Protein AF-A0A0V0GEB7-F1 (afdb_monomer)

Mean predicted aligned error: 3.73 Å

Radius of gyration: 22.76 Å; Cα contacts (8 Å, |Δi|>4): 18; chains: 1; bounding box: 34×26×61 Å

Secondary structure (DSSP, 8-state):
--SHHHHHHHHHHHHHIIIIIHHHHHTTHHHHHSSGGGS-S---SPPPPTTSHHHHHHHH--

Sequence (62 aa):
MQTRQELIDSCTIIIWIASALHAAVNFGQYPYAGYLVNRPSLSRMFMPEPGSPEYEELKTNP

Foldseek 3Di:
DPDPVVVVVVVVVVVCVVPVVCCVPPPCCCVQCVPVVRPPPDDDDDDDDPPDPVVVCVVPPD

Structure (mmCIF, N/CA/C/O backbone):
data_AF-A0A0V0GEB7-F1
#
_entry.id   AF-A0A0V0GEB7-F1
#
loop_
_atom_site.group_PDB
_atom_site.id
_atom_site.type_symbol
_atom_site.label_atom_id
_atom_site.label_alt_id
_atom_site.label_comp_id
_atom_site.label_asym_id
_atom_site.label_entity_id
_atom_site.label_seq_id
_atom_site.pdbx_PDB_ins_code
_atom_site.Cartn_x
_atom_site.Cartn_y
_atom_site.Cartn_z
_atom_site.occupancy
_atom_site.B_iso_or_equiv
_atom_site.auth_seq_id
_atom_site.auth_comp_id
_atom_site.auth_asym_id
_atom_site.auth_atom_id
_atom_site.pdbx_PDB_model_num
ATOM 1 N N . MET A 1 1 ? -7.836 15.795 27.685 1.00 83.06 1 MET A N 1
ATOM 2 C CA . MET A 1 1 ? -8.517 14.804 28.544 1.00 83.06 1 MET A CA 1
ATOM 3 C C . MET A 1 1 ? -9.130 15.491 29.759 1.00 83.06 1 MET A C 1
ATOM 5 O O . MET A 1 1 ? -8.710 15.250 30.883 1.00 83.06 1 MET A O 1
ATOM 9 N N . GLN A 1 2 ? -10.103 16.369 29.527 1.00 96.19 2 GLN A N 1
ATOM 10 C CA . GLN A 1 2 ? -10.862 17.068 30.570 1.00 96.19 2 GLN A CA 1
ATOM 11 C C . GLN A 1 2 ? -12.335 16.631 30.596 1.00 96.19 2 GLN A C 1
ATOM 13 O O . GLN A 1 2 ? -13.029 16.845 31.586 1.00 96.19 2 GLN A O 1
ATOM 18 N N . THR A 1 3 ? -12.818 15.977 29.531 1.00 98.50 3 THR A N 1
ATOM 19 C CA . THR A 1 3 ? -14.184 15.446 29.443 1.00 98.50 3 THR A CA 1
ATOM 20 C C . THR A 1 3 ? -14.185 13.950 29.134 1.00 98.50 3 THR A C 1
ATOM 22 O O . THR A 1 3 ? -13.243 13.410 28.549 1.00 98.50 3 THR A O 1
ATOM 25 N N . ARG A 1 4 ? -15.279 13.265 29.492 1.00 98.38 4 ARG A N 1
ATOM 26 C CA . ARG A 1 4 ? -15.484 11.852 29.134 1.00 98.38 4 ARG A CA 1
ATOM 27 C C . ARG A 1 4 ? -15.477 11.643 27.616 1.00 98.38 4 ARG A C 1
ATOM 29 O O . ARG A 1 4 ? -14.998 10.612 27.162 1.00 98.38 4 ARG A O 1
ATOM 36 N N . GLN A 1 5 ? -15.985 12.609 26.849 1.00 98.44 5 GLN A N 1
ATOM 37 C CA . GLN A 1 5 ? -16.009 12.525 25.389 1.00 98.44 5 GLN A CA 1
ATOM 38 C C . GLN A 1 5 ? -14.590 12.511 24.812 1.00 98.44 5 GLN A C 1
ATOM 40 O O . GLN A 1 5 ? -14.267 11.621 24.038 1.00 98.44 5 GLN A O 1
ATOM 45 N N . GLU A 1 6 ? -13.709 13.402 25.280 1.00 98.50 6 GLU A N 1
ATOM 46 C CA . GLU A 1 6 ? -12.305 13.417 24.842 1.00 98.50 6 GLU A CA 1
ATOM 47 C C . GLU A 1 6 ? -11.583 12.094 25.127 1.00 98.50 6 GLU A C 1
ATOM 49 O O . GLU A 1 6 ? -10.739 11.669 24.338 1.00 98.50 6 GLU A O 1
ATOM 54 N N . LEU A 1 7 ? -11.901 11.438 26.251 1.00 98.44 7 LEU A N 1
ATOM 55 C CA . LEU A 1 7 ? -11.355 10.119 26.578 1.00 98.44 7 LEU A CA 1
ATOM 56 C C . LEU A 1 7 ? -11.876 9.047 25.609 1.00 98.44 7 LEU A C 1
ATOM 58 O O . LEU A 1 7 ? -11.081 8.267 25.089 1.00 98.44 7 LEU A O 1
ATOM 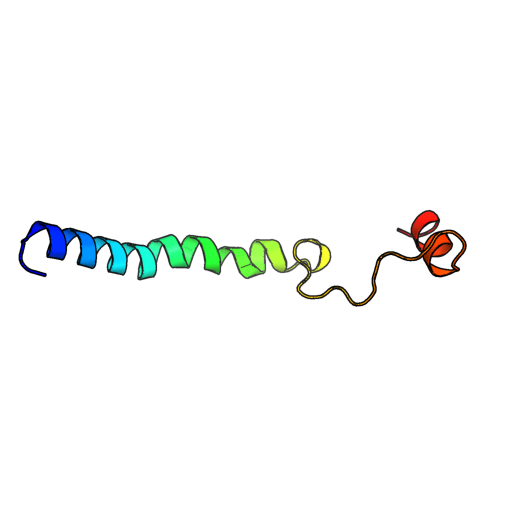62 N N . ILE A 1 8 ? -13.186 9.028 25.341 1.00 98.69 8 ILE A N 1
ATOM 63 C CA . ILE A 1 8 ? -13.810 8.090 24.393 1.00 98.69 8 ILE A CA 1
ATOM 64 C C . ILE A 1 8 ? -13.197 8.248 23.002 1.00 98.69 8 ILE A C 1
ATOM 66 O O . ILE A 1 8 ? -12.795 7.253 22.398 1.00 98.69 8 ILE A O 1
ATOM 70 N N . ASP A 1 9 ? -13.081 9.481 22.517 1.00 98.69 9 ASP A N 1
ATOM 71 C CA . ASP A 1 9 ? -12.545 9.766 21.188 1.00 98.69 9 ASP A CA 1
ATOM 72 C C . ASP A 1 9 ? -11.079 9.334 21.095 1.00 98.69 9 ASP A C 1
ATOM 74 O O . ASP A 1 9 ? -10.689 8.637 20.158 1.00 98.69 9 ASP A O 1
ATOM 78 N N . SER A 1 10 ? -10.280 9.657 22.116 1.00 98.69 10 SER A N 1
ATOM 79 C CA . SER A 1 10 ? -8.863 9.279 22.164 1.00 98.69 10 SER A CA 1
ATOM 80 C C . SER A 1 10 ? -8.679 7.760 22.156 1.00 98.69 10 SER A C 1
ATOM 82 O O . SER A 1 10 ? -7.900 7.234 21.359 1.00 98.69 10 SER A O 1
ATOM 84 N N . CYS A 1 11 ? -9.421 7.033 22.997 1.00 98.75 11 CYS A N 1
ATOM 85 C CA . CYS A 1 11 ? -9.378 5.571 23.016 1.00 98.75 11 CYS A CA 1
ATOM 86 C C . CYS A 1 11 ? -9.836 4.974 21.682 1.00 98.75 11 CYS A C 1
ATOM 88 O O . CYS A 1 11 ? -9.198 4.053 21.174 1.00 98.75 11 CYS A O 1
ATOM 90 N N . THR A 1 12 ? -10.901 5.518 21.093 1.00 98.75 12 THR A N 1
ATOM 91 C CA . THR A 1 12 ? -11.430 5.057 19.803 1.00 98.75 12 THR A CA 1
ATOM 92 C C . THR A 1 12 ? -10.393 5.218 18.698 1.00 98.75 12 THR A C 1
ATOM 94 O O . THR A 1 12 ? -10.157 4.273 17.949 1.00 98.75 12 THR A O 1
ATOM 97 N N . ILE A 1 13 ? -9.718 6.369 18.632 1.00 98.81 13 ILE A N 1
ATOM 98 C CA . ILE A 1 13 ? -8.662 6.635 17.648 1.00 98.81 13 ILE A CA 1
ATOM 99 C C . ILE A 1 13 ? -7.499 5.657 17.822 1.00 98.81 13 ILE A C 1
ATOM 101 O O . ILE A 1 13 ? -7.051 5.068 16.841 1.00 98.81 13 ILE A O 1
ATOM 105 N N . ILE A 1 14 ? -7.031 5.439 19.054 1.00 98.88 14 ILE A N 1
ATOM 106 C CA . ILE A 1 14 ? -5.917 4.517 19.321 1.00 98.88 14 ILE A CA 1
ATOM 107 C C . ILE A 1 14 ? -6.282 3.091 18.898 1.00 98.88 14 ILE A C 1
ATOM 109 O O . ILE A 1 14 ? -5.513 2.445 18.184 1.00 98.88 14 ILE A O 1
ATOM 113 N N . ILE A 1 15 ? -7.466 2.615 19.295 1.00 98.88 15 ILE A N 1
ATOM 114 C CA . ILE A 1 15 ? -7.947 1.274 18.944 1.00 98.88 15 ILE A CA 1
ATOM 115 C C . ILE A 1 15 ? -8.084 1.146 17.426 1.00 98.88 15 ILE A C 1
ATOM 117 O O . ILE A 1 15 ? -7.604 0.169 16.852 1.00 98.88 15 ILE A O 1
ATOM 121 N N . TRP A 1 16 ? -8.688 2.132 16.763 1.00 98.81 16 TRP A N 1
ATOM 122 C CA . TRP A 1 16 ? -8.851 2.155 15.311 1.00 98.81 16 TRP A CA 1
ATOM 123 C C . TRP A 1 16 ? -7.507 2.113 14.568 1.00 98.81 16 TRP A C 1
ATOM 125 O O . TRP A 1 16 ? -7.336 1.290 13.665 1.00 98.81 16 TRP A O 1
ATOM 135 N N . ILE A 1 17 ? -6.543 2.952 14.968 1.00 98.88 17 ILE A N 1
ATOM 136 C CA . ILE A 1 17 ? -5.208 3.017 14.354 1.00 98.88 17 ILE A CA 1
ATOM 137 C C . ILE A 1 17 ? -4.491 1.671 14.484 1.00 98.88 17 ILE A C 1
ATOM 139 O O . ILE A 1 17 ? -3.996 1.136 13.490 1.00 98.88 17 ILE A O 1
ATOM 143 N N . ALA A 1 18 ? -4.463 1.114 15.697 1.00 98.69 18 ALA A N 1
ATOM 144 C CA . ALA A 1 18 ? -3.756 -0.130 15.990 1.00 98.69 18 ALA A CA 1
ATOM 145 C C . ALA A 1 18 ? -4.406 -1.368 15.349 1.00 98.69 18 AL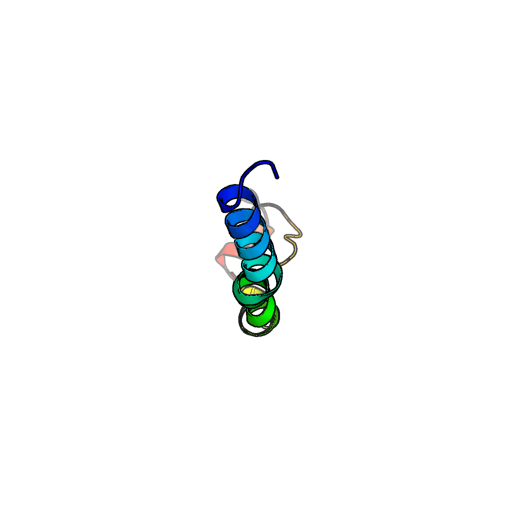A A C 1
ATOM 147 O O . ALA A 1 18 ? -3.741 -2.390 15.183 1.00 98.69 18 ALA A O 1
ATOM 148 N N . SER A 1 19 ? -5.692 -1.290 14.995 1.00 98.69 19 SER A N 1
ATOM 149 C CA . SER A 1 19 ? -6.441 -2.406 14.418 1.00 98.69 19 SER A CA 1
ATOM 150 C C . SER A 1 19 ? -6.704 -2.204 12.927 1.00 98.69 19 SER A C 1
ATOM 152 O O . SER A 1 19 ? -5.877 -2.558 12.087 1.00 98.69 19 SER A O 1
ATOM 154 N N . ALA A 1 20 ? -7.864 -1.662 12.582 1.00 98.69 20 ALA A N 1
ATOM 155 C CA . ALA A 1 20 ? -8.386 -1.667 11.230 1.00 98.69 20 ALA A CA 1
ATOM 156 C C . ALA A 1 20 ? -7.598 -0.761 10.277 1.00 98.69 20 ALA A C 1
ATOM 158 O O . ALA A 1 20 ? -7.396 -1.156 9.129 1.00 98.69 20 ALA A O 1
ATOM 159 N N . LEU A 1 21 ? -7.085 0.390 10.734 1.00 98.81 21 LEU A N 1
ATOM 160 C CA . LEU A 1 21 ? -6.219 1.215 9.885 1.00 98.81 21 LEU A CA 1
ATOM 161 C C . LEU A 1 21 ? -4.933 0.462 9.531 1.00 98.81 21 LEU A C 1
ATOM 163 O O . LEU A 1 21 ? -4.606 0.348 8.350 1.00 98.81 21 LEU A O 1
ATOM 167 N N . HIS A 1 22 ? -4.236 -0.084 10.535 1.00 98.81 22 HIS A N 1
ATOM 168 C CA . HIS A 1 22 ? -3.041 -0.897 10.314 1.00 98.81 22 HIS A CA 1
ATOM 169 C C . HIS A 1 22 ? -3.339 -2.074 9.377 1.00 98.81 22 HIS A C 1
ATOM 171 O O . HIS A 1 22 ? -2.633 -2.266 8.390 1.00 98.81 22 HIS A O 1
ATOM 177 N N . ALA A 1 23 ? -4.417 -2.821 9.623 1.00 98.75 23 ALA A N 1
ATOM 178 C CA . ALA A 1 23 ? -4.795 -3.961 8.795 1.00 98.75 23 ALA A CA 1
ATOM 179 C C . ALA A 1 23 ? -5.026 -3.572 7.324 1.00 98.75 23 ALA A C 1
ATOM 181 O O . ALA A 1 23 ? -4.507 -4.243 6.428 1.00 98.75 23 ALA A O 1
ATOM 182 N N . ALA A 1 24 ? -5.745 -2.471 7.084 1.00 98.69 24 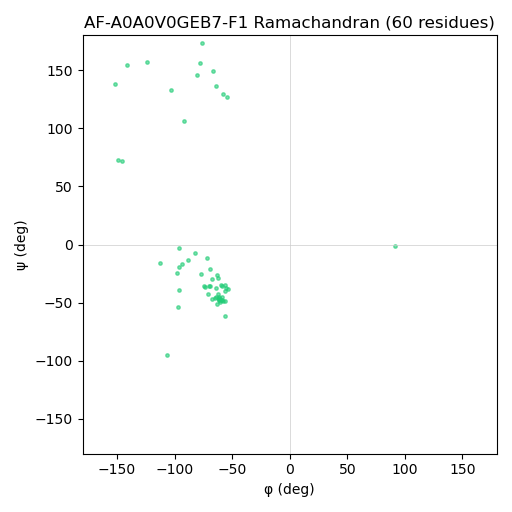ALA A N 1
ATOM 183 C CA . ALA A 1 24 ? -6.077 -1.992 5.746 1.00 98.69 24 ALA A CA 1
ATOM 184 C C . ALA A 1 24 ? -4.839 -1.587 4.929 1.00 98.69 24 ALA A C 1
ATOM 1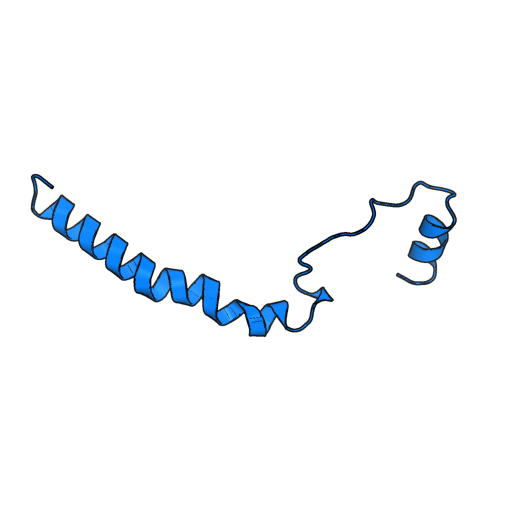86 O O . ALA A 1 24 ? -4.789 -1.855 3.729 1.00 98.69 24 ALA A O 1
ATOM 187 N N . VAL A 1 25 ? -3.828 -0.975 5.559 1.00 98.25 25 VAL A N 1
ATOM 188 C CA . VAL A 1 25 ? -2.616 -0.509 4.851 1.00 98.25 25 VAL A CA 1
ATOM 189 C C . VAL A 1 25 ? -1.463 -1.519 4.859 1.00 98.25 25 VAL A C 1
ATOM 191 O O . VAL A 1 25 ? -0.538 -1.394 4.054 1.00 98.25 25 VAL A O 1
ATOM 194 N N . ASN A 1 26 ? -1.496 -2.520 5.745 1.00 98.50 26 ASN A N 1
ATOM 195 C CA . ASN A 1 26 ? -0.413 -3.491 5.913 1.00 98.50 26 ASN A CA 1
ATOM 196 C C . ASN A 1 26 ? -0.654 -4.798 5.150 1.00 98.50 26 ASN A C 1
ATOM 198 O O . ASN A 1 26 ? 0.185 -5.215 4.354 1.00 98.50 26 ASN A O 1
ATOM 202 N N . PHE A 1 27 ? -1.798 -5.458 5.352 1.00 98.31 27 PHE A N 1
ATOM 203 C CA . PHE A 1 27 ? -1.977 -6.826 4.845 1.00 98.31 27 PHE A CA 1
ATOM 204 C C . PHE A 1 27 ? -2.130 -6.908 3.320 1.00 98.31 27 PHE A C 1
ATOM 206 O O . PHE A 1 27 ? -1.999 -7.987 2.753 1.00 98.31 27 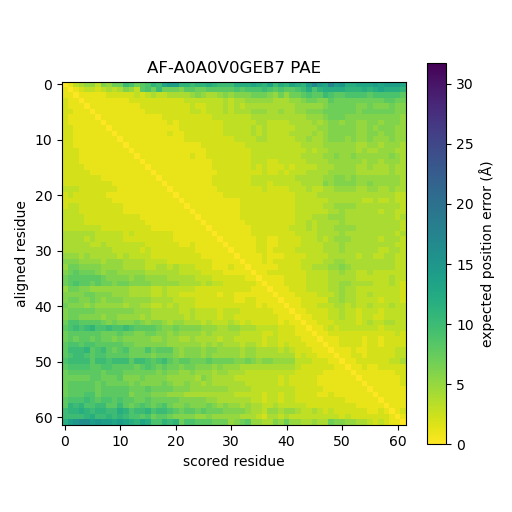PHE A O 1
ATOM 213 N N . GLY A 1 28 ? -2.324 -5.772 2.643 1.00 98.00 28 GLY A N 1
ATOM 214 C CA . GLY A 1 28 ? -2.282 -5.671 1.184 1.00 98.00 28 GLY A CA 1
ATOM 215 C C . GLY A 1 28 ? -0.875 -5.554 0.585 1.00 98.00 28 GLY A C 1
ATOM 216 O O . GLY A 1 28 ? -0.751 -5.605 -0.636 1.00 98.00 28 GLY A O 1
ATOM 217 N N . GLN A 1 29 ? 0.187 -5.408 1.393 1.00 98.12 29 GLN A N 1
ATOM 218 C CA . GLN A 1 29 ? 1.543 -5.177 0.881 1.00 98.12 29 GLN A CA 1
ATOM 219 C C . GLN A 1 29 ? 1.995 -6.269 -0.088 1.00 98.12 29 GLN A C 1
ATOM 221 O O . GLN A 1 29 ? 2.223 -5.969 -1.251 1.00 98.12 29 GLN A O 1
ATOM 226 N N . TYR A 1 30 ? 2.084 -7.525 0.348 1.00 97.62 30 TYR A N 1
ATOM 227 C CA . TYR A 1 30 ? 2.488 -8.610 -0.548 1.00 97.62 30 TYR A CA 1
ATOM 228 C C . TYR A 1 30 ? 1.415 -8.965 -1.594 1.00 97.62 30 TYR A C 1
ATOM 230 O O . TYR A 1 30 ? 1.774 -9.103 -2.760 1.00 97.62 30 TYR A O 1
ATOM 238 N N . PRO A 1 31 ? 0.108 -9.046 -1.260 1.00 98.19 31 PRO A N 1
ATOM 239 C CA . PRO A 1 31 ? -0.921 -9.342 -2.259 1.00 98.19 31 PRO A CA 1
ATOM 240 C C . PRO A 1 31 ? -0.934 -8.398 -3.467 1.00 98.19 31 PRO A C 1
ATOM 242 O O . PRO A 1 31 ? -1.144 -8.859 -4.584 1.00 98.19 31 PRO A O 1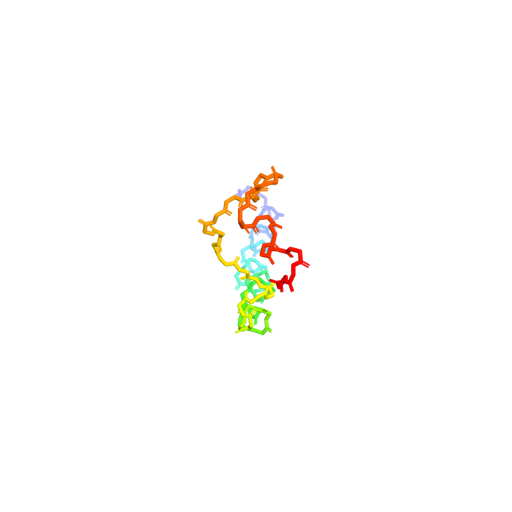
ATOM 245 N N . TYR A 1 32 ? -0.674 -7.100 -3.270 1.00 97.06 32 TYR A N 1
ATOM 246 C CA . TYR A 1 32 ? -0.619 -6.139 -4.376 1.00 97.06 32 TYR A CA 1
ATOM 247 C C . TYR A 1 32 ? 0.801 -5.881 -4.890 1.00 97.06 32 TYR A C 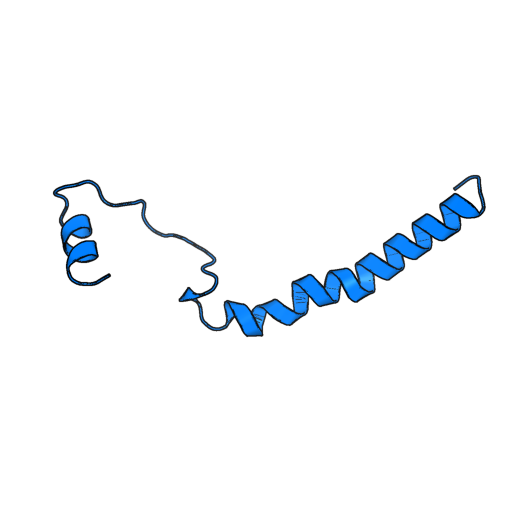1
ATOM 249 O O . TYR A 1 32 ? 0.984 -5.739 -6.094 1.00 97.06 32 TYR A O 1
ATOM 257 N N . ALA A 1 33 ? 1.808 -5.801 -4.020 1.00 97.12 33 ALA A N 1
ATOM 258 C CA . ALA A 1 33 ? 3.178 -5.441 -4.405 1.00 97.12 33 ALA A CA 1
ATOM 259 C C . ALA A 1 33 ? 4.102 -6.647 -4.642 1.00 97.12 33 ALA A C 1
ATOM 261 O O . ALA A 1 33 ? 5.255 -6.460 -5.021 1.00 97.12 33 ALA A O 1
ATOM 262 N N . GLY A 1 34 ? 3.625 -7.879 -4.426 1.00 96.62 34 GLY A N 1
ATOM 263 C CA . GLY A 1 34 ? 4.394 -9.104 -4.667 1.00 96.62 34 GLY A CA 1
ATOM 264 C C . GLY A 1 34 ? 4.784 -9.275 -6.137 1.00 96.62 34 GLY A C 1
ATOM 265 O O . GLY A 1 34 ? 5.850 -9.810 -6.433 1.00 96.62 34 GLY A O 1
ATOM 266 N N . TYR A 1 35 ? 3.970 -8.744 -7.056 1.00 96.81 35 TYR A N 1
ATOM 267 C CA . TYR A 1 35 ? 4.376 -8.503 -8.436 1.00 96.81 35 TYR A CA 1
ATOM 268 C C . TYR A 1 35 ? 4.927 -7.080 -8.564 1.00 96.81 35 TYR A C 1
ATOM 270 O O . TYR A 1 35 ? 4.171 -6.108 -8.544 1.00 96.81 35 TYR A O 1
ATOM 278 N N . LEU A 1 36 ? 6.253 -6.962 -8.692 1.00 95.31 36 LEU A N 1
ATOM 279 C CA . LEU A 1 36 ? 6.978 -5.689 -8.582 1.00 95.31 36 LEU A CA 1
ATOM 280 C C . LEU A 1 36 ? 6.444 -4.594 -9.518 1.00 95.31 36 LEU A C 1
ATOM 282 O O . LEU A 1 36 ? 6.363 -3.434 -9.122 1.00 95.31 36 LEU A O 1
ATOM 286 N N . VAL A 1 37 ? 6.047 -4.967 -10.738 1.00 95.12 37 VAL A N 1
ATOM 287 C CA . VAL A 1 37 ? 5.544 -4.030 -11.756 1.00 95.12 37 VAL A CA 1
ATOM 288 C C . VAL A 1 37 ? 4.252 -3.334 -11.303 1.00 95.12 37 VAL A C 1
ATOM 290 O O . VAL A 1 37 ? 3.990 -2.208 -11.710 1.00 95.12 37 VAL A O 1
ATOM 293 N N . ASN A 1 38 ? 3.469 -3.952 -10.412 1.00 97.31 38 ASN A N 1
ATOM 294 C CA . ASN A 1 38 ? 2.212 -3.388 -9.915 1.00 97.31 38 ASN A CA 1
ATOM 295 C C . ASN A 1 38 ? 2.406 -2.285 -8.852 1.00 97.31 38 ASN A C 1
ATOM 297 O O . ASN A 1 38 ? 1.543 -1.425 -8.692 1.00 97.31 38 ASN A O 1
ATOM 301 N N . ARG A 1 39 ? 3.526 -2.288 -8.110 1.00 97.25 39 ARG A N 1
ATOM 302 C CA . ARG A 1 39 ? 3.853 -1.251 -7.110 1.00 97.25 39 ARG A CA 1
ATOM 303 C C . ARG A 1 39 ? 5.375 -1.047 -6.997 1.00 97.25 39 ARG A C 1
ATOM 305 O O . ARG A 1 39 ? 5.969 -1.456 -5.995 1.00 97.25 39 ARG A O 1
ATOM 312 N N . PRO A 1 40 ? 6.021 -0.425 -8.000 1.00 96.88 40 PRO A N 1
ATOM 313 C CA . PRO A 1 40 ? 7.464 -0.209 -7.988 1.00 96.88 40 PRO A CA 1
ATOM 314 C C . PRO A 1 40 ? 7.874 0.714 -6.832 1.00 96.88 40 PRO A C 1
ATOM 316 O O . PRO A 1 40 ? 7.240 1.737 -6.579 1.00 96.88 40 PRO A O 1
ATOM 319 N N . SER A 1 41 ? 8.950 0.359 -6.128 1.00 97.19 41 SER A N 1
ATOM 320 C CA . SER A 1 41 ? 9.506 1.156 -5.023 1.00 97.19 41 SER A CA 1
ATOM 321 C C . SER A 1 41 ? 10.533 2.198 -5.477 1.00 97.19 41 SER A C 1
ATOM 323 O O . SER A 1 41 ? 10.893 3.078 -4.697 1.00 97.19 41 SER A O 1
ATOM 325 N N . LEU A 1 42 ? 11.015 2.097 -6.720 1.00 97.00 42 LEU A N 1
ATOM 326 C CA . LEU A 1 42 ? 12.045 2.959 -7.285 1.00 97.00 42 LEU A CA 1
ATOM 327 C C . LEU A 1 42 ? 11.886 3.069 -8.806 1.00 97.00 42 LEU A C 1
ATOM 329 O O . LEU A 1 42 ? 11.725 2.058 -9.490 1.00 97.00 42 LEU A O 1
ATOM 333 N N . SER A 1 43 ? 12.059 4.282 -9.324 1.00 96.31 43 SER A N 1
ATOM 334 C CA . SER A 1 43 ? 12.345 4.536 -10.739 1.00 96.31 43 SER A CA 1
ATOM 335 C C . SER A 1 43 ? 13.828 4.867 -10.891 1.00 96.31 43 SER A C 1
ATOM 337 O O . SER A 1 43 ? 14.369 5.649 -10.112 1.00 96.31 43 SER A O 1
ATOM 339 N N . ARG A 1 44 ? 14.505 4.246 -11.864 1.00 96.25 44 ARG A N 1
ATOM 340 C CA . ARG A 1 44 ? 15.969 4.363 -12.027 1.00 96.25 44 ARG A CA 1
ATOM 341 C C . ARG A 1 44 ? 16.404 5.423 -13.036 1.00 96.25 44 ARG A C 1
ATOM 343 O O . ARG A 1 44 ? 17.557 5.830 -13.012 1.00 96.25 44 ARG A O 1
ATOM 350 N N . MET A 1 45 ? 15.508 5.829 -13.929 1.00 95.00 45 MET A N 1
ATOM 351 C CA . MET A 1 45 ? 15.780 6.775 -15.010 1.00 95.00 45 MET A CA 1
ATOM 352 C C . MET A 1 45 ? 14.577 7.703 -15.185 1.00 95.00 45 MET A C 1
ATOM 354 O O . MET A 1 45 ? 13.454 7.340 -14.823 1.00 95.00 45 MET A O 1
ATOM 358 N N . PHE A 1 46 ? 14.823 8.901 -15.713 1.00 96.38 46 PHE A N 1
ATOM 359 C CA . PHE A 1 46 ? 13.766 9.816 -16.142 1.00 96.38 46 PHE A CA 1
ATOM 360 C C . PHE A 1 46 ? 13.165 9.366 -17.479 1.00 96.38 46 PHE A C 1
ATOM 362 O O . PHE A 1 46 ? 13.646 8.419 -18.102 1.00 96.38 46 PHE A O 1
ATOM 369 N N . MET A 1 47 ? 12.103 10.047 -17.911 1.00 96.56 47 MET A N 1
ATOM 370 C CA . MET A 1 47 ? 11.561 9.870 -19.256 1.00 96.56 47 MET A CA 1
ATOM 371 C C . MET A 1 47 ? 12.662 10.182 -20.283 1.00 96.56 47 MET A C 1
ATOM 373 O O . MET A 1 47 ? 13.297 11.230 -20.155 1.00 96.56 47 MET A O 1
ATOM 377 N N . PRO A 1 48 ? 12.919 9.299 -21.262 1.00 97.12 48 PRO A N 1
ATOM 378 C CA . PRO A 1 48 ? 13.909 9.584 -22.290 1.00 97.12 48 PRO A CA 1
ATOM 379 C C . PRO A 1 48 ? 13.460 10.747 -23.185 1.00 97.12 48 PRO A C 1
ATOM 381 O O . PRO A 1 48 ? 12.264 10.955 -23.398 1.00 97.12 48 PRO A O 1
ATOM 384 N N . GLU A 1 49 ? 14.424 11.504 -23.709 1.00 97.06 49 GLU A N 1
ATOM 385 C CA . GLU A 1 49 ? 14.163 12.648 -24.588 1.00 97.06 49 GLU A CA 1
ATOM 386 C C . GLU A 1 49 ? 13.899 12.192 -26.035 1.00 97.06 49 GLU A C 1
ATOM 388 O O . GLU A 1 49 ? 14.529 11.236 -26.502 1.00 97.06 49 GLU A O 1
ATOM 393 N N . PRO A 1 50 ? 13.024 12.873 -26.797 1.00 96.44 50 PRO A N 1
ATOM 394 C CA . PRO A 1 50 ? 12.780 12.536 -28.196 1.00 96.44 50 PRO A CA 1
ATOM 395 C C . PRO A 1 50 ? 14.070 12.501 -29.029 1.00 96.44 50 PRO A C 1
ATOM 397 O O . PRO A 1 50 ? 14.831 13.467 -29.071 1.00 96.44 50 PRO A O 1
ATOM 400 N N . GLY A 1 51 ? 14.287 11.387 -29.730 1.00 94.69 51 GLY A N 1
ATOM 401 C CA . GLY A 1 51 ? 15.476 11.157 -30.556 1.00 94.69 51 GLY A CA 1
ATOM 402 C C . GLY A 1 51 ? 16.639 10.466 -29.835 1.00 94.69 51 GLY A C 1
ATOM 403 O O . GLY A 1 51 ? 17.652 10.198 -30.482 1.00 94.69 51 GLY A O 1
ATOM 404 N N . SER A 1 52 ? 16.514 10.149 -28.540 1.00 97.00 52 SER A N 1
ATOM 405 C CA . SER A 1 52 ? 17.491 9.310 -27.838 1.00 97.00 52 SER A CA 1
ATOM 406 C C . 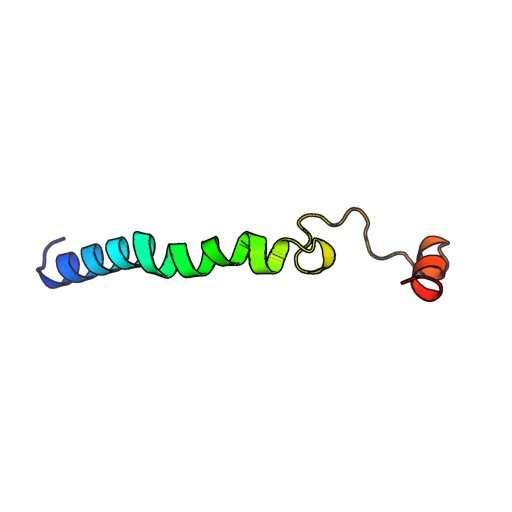SER A 1 52 ? 17.302 7.813 -28.156 1.00 97.00 52 SER A C 1
ATOM 408 O O . SER A 1 52 ? 16.195 7.397 -28.517 1.00 97.00 52 SER A O 1
ATOM 410 N N . PRO A 1 53 ? 18.348 6.975 -28.008 1.00 96.62 53 PRO A N 1
ATOM 411 C CA . PRO A 1 53 ? 18.222 5.523 -28.157 1.00 96.62 53 PRO A CA 1
ATOM 412 C C . PRO A 1 53 ? 17.166 4.910 -27.227 1.00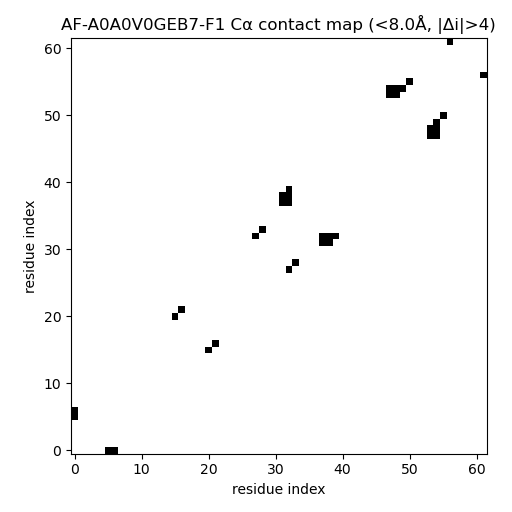 96.62 53 PRO A C 1
ATOM 414 O O . PRO A 1 53 ? 16.386 4.060 -27.646 1.00 96.62 53 PRO A O 1
ATOM 417 N N . GLU A 1 54 ? 17.096 5.385 -25.987 1.00 97.00 54 GLU A N 1
ATOM 418 C CA . GLU A 1 54 ? 16.152 4.922 -24.966 1.00 97.00 54 GLU A CA 1
ATOM 419 C C . GLU A 1 54 ? 14.701 5.295 -25.323 1.00 97.00 54 GLU A C 1
ATOM 421 O O . GLU A 1 54 ? 13.765 4.574 -24.977 1.00 97.00 54 GLU A O 1
ATOM 426 N N . TYR A 1 55 ? 14.495 6.403 -26.048 1.00 96.75 55 TYR A N 1
ATOM 427 C CA . TYR A 1 55 ? 13.176 6.785 -26.559 1.00 96.75 55 TYR A CA 1
ATOM 428 C C . TYR A 1 55 ? 12.696 5.841 -27.671 1.00 96.75 55 TYR A C 1
ATOM 430 O O . TYR A 1 55 ? 11.507 5.535 -27.752 1.00 96.75 55 TYR A O 1
ATOM 438 N N . GLU A 1 56 ? 13.603 5.351 -28.521 1.00 97.19 56 GLU A N 1
ATOM 439 C CA . GLU A 1 56 ? 13.278 4.336 -29.533 1.00 97.19 56 GLU A CA 1
ATOM 440 C C . GLU A 1 56 ? 13.095 2.938 -28.921 1.00 97.19 56 GLU A C 1
ATOM 442 O O . GLU A 1 56 ? 12.203 2.195 -29.344 1.00 97.19 56 GLU A O 1
ATOM 447 N N . GLU A 1 57 ? 13.868 2.593 -27.886 1.00 96.56 57 GLU A N 1
ATOM 448 C CA . GLU A 1 57 ? 13.658 1.370 -27.099 1.00 96.56 57 GLU A CA 1
ATOM 449 C C . GLU A 1 57 ? 12.249 1.354 -26.496 1.00 96.56 57 GLU A C 1
ATOM 451 O O . GLU A 1 57 ? 11.506 0.401 -26.720 1.00 96.56 57 GLU A O 1
ATOM 456 N N . LEU A 1 58 ? 11.825 2.447 -25.852 1.00 95.81 58 LEU A N 1
ATOM 457 C CA . LEU A 1 58 ? 10.480 2.575 -25.280 1.00 95.81 58 LEU A CA 1
ATOM 458 C C . LEU A 1 58 ? 9.357 2.360 -26.315 1.00 95.81 58 LEU A C 1
ATOM 460 O O . LEU A 1 58 ? 8.306 1.820 -25.980 1.00 95.81 58 LEU A O 1
ATOM 464 N N . LYS A 1 59 ? 9.547 2.777 -27.576 1.00 94.56 59 LYS A N 1
ATOM 465 C CA . LYS A 1 59 ? 8.545 2.575 -28.643 1.00 94.56 59 LYS A CA 1
ATOM 466 C C . LYS A 1 59 ? 8.462 1.132 -29.122 1.00 94.56 59 LYS A C 1
ATOM 468 O O . LYS A 1 59 ? 7.393 0.685 -29.532 1.00 94.56 59 LYS A O 1
ATOM 473 N N . THR A 1 60 ? 9.602 0.451 -29.176 1.00 97.00 60 THR A N 1
ATOM 474 C CA . THR A 1 60 ? 9.732 -0.858 -29.828 1.00 97.00 60 THR A CA 1
ATOM 475 C C . THR A 1 60 ? 9.646 -2.022 -28.843 1.00 97.00 60 THR A C 1
ATOM 477 O O . THR A 1 60 ? 9.242 -3.113 -29.243 1.00 97.00 60 THR A O 1
ATOM 480 N N . ASN A 1 61 ? 9.966 -1.785 -27.569 1.00 94.88 61 ASN A N 1
ATOM 481 C CA . ASN A 1 61 ? 9.948 -2.756 -26.479 1.00 94.88 61 ASN A CA 1
ATOM 482 C C . ASN A 1 61 ? 9.527 -2.087 -25.146 1.00 94.88 61 ASN A C 1
ATOM 484 O O . ASN A 1 61 ? 10.378 -1.858 -24.284 1.00 94.88 61 ASN A O 1
ATOM 488 N N . PRO A 1 62 ? 8.241 -1.719 -25.005 1.00 85.56 62 PRO A N 1
ATOM 489 C CA . PRO A 1 62 ? 7.717 -1.035 -23.821 1.00 85.56 62 PRO A CA 1
ATOM 490 C C . PRO A 1 62 ? 7.658 -1.913 -22.562 1.00 85.56 62 PRO A C 1
ATOM 492 O O . PRO A 1 62 ? 7.429 -3.140 -22.683 1.00 85.56 62 PRO A O 1
#

InterPro domains:
  IPR000907 Lipoxygenase [PTHR11771] (1-62)
  IPR013819 Lipoxygenase, C-terminal [PF00305] (1-62)
  IPR013819 Lipoxygenase, C-terminal [PS51393] (1-62)
  IPR036226 Lipoxigenase, C-terminal domain superfamily [SSF48484] (1-62)

pLDDT: mean 97.03, std 2.63, range [83.06, 98.88]

Solvent-accessible surface area (backbone atoms only — not comparable to full-atom values): 3903 Å² total; per-residue (Å²): 123,90,48,73,64,54,47,52,53,52,53,50,51,53,52,40,48,74,40,60,53,42,49,68,70,50,73,48,44,59,81,53,37,67,51,50,90,73,51,67,94,73,81,94,70,77,85,62,54,93,88,40,73,63,37,53,42,49,73,77,65,111

Organism: Solanum chacoense (NCBI:txid4108)